Protein AF-A0A2R3IRQ6-F1 (afdb_monomer_lite)

Sequence (61 aa):
MLGLKFRRQKILGPYIVDFRCHERMLVIALDGGQHEDSPADRLRDAWLERRAARRNLLLVL

Foldseek 3Di:
DPPFDWDAQDDDPPDTFGIAGPVQLETEHADPVPPPVDPVVVVVVVVSCVRRVDYDDPDHD

InterPro domains:
  IPR007569 Domain of unknown function DUF559 [PF04480] (2-50)
  IPR011335 Restriction endonuclease type II-like [SSF52980] (2-49)
  IPR047216 Putative endonuclease DUF559, bacteria [PTHR38590] (2-50)

pLDDT: mean 76.35, std 15.56, range [38.12, 93.69]

Radius of gyration: 11.68 Å; chains: 1; bounding box: 28×24×28 Å

Structure (mmCIF, N/CA/C/O backbone):
data_AF-A0A2R3IRQ6-F1
#
_entry.id   AF-A0A2R3IRQ6-F1
#
loop_
_atom_site.group_PDB
_atom_site.id
_atom_site.type_symbol
_atom_site.label_atom_id
_atom_site.label_alt_id
_atom_site.label_comp_id
_atom_site.label_asym_id
_atom_site.label_entity_id
_atom_site.label_seq_id
_atom_site.pdbx_PDB_ins_code
_atom_site.Cartn_x
_atom_site.Cartn_y
_atom_site.Cartn_z
_atom_site.occupancy
_atom_site.B_iso_or_equiv
_atom_site.auth_seq_id
_atom_site.auth_comp_id
_atom_site.auth_asym_id
_atom_site.auth_atom_id
_atom_site.pdbx_PDB_model_num
ATOM 1 N N . MET A 1 1 ? -19.924 9.449 9.432 1.00 51.75 1 MET A N 1
ATOM 2 C CA . MET A 1 1 ? -18.446 9.330 9.412 1.00 51.75 1 MET A CA 1
ATOM 3 C C . MET A 1 1 ? -18.090 7.860 9.636 1.00 51.75 1 MET A C 1
ATOM 5 O O . MET A 1 1 ? -18.690 7.263 10.516 1.00 51.75 1 MET A O 1
ATOM 9 N N . LEU A 1 2 ? -17.203 7.249 8.838 1.00 73.44 2 LEU A N 1
ATOM 10 C CA . LEU A 1 2 ? -16.984 5.784 8.851 1.00 73.44 2 LEU A CA 1
ATOM 11 C C . LEU A 1 2 ? -16.168 5.247 10.052 1.00 73.44 2 LEU A C 1
ATOM 13 O O . LEU A 1 2 ? -16.081 4.035 10.211 1.00 73.44 2 LEU A O 1
ATOM 17 N N . GLY A 1 3 ? -15.569 6.110 10.886 1.00 84.50 3 GLY A N 1
ATOM 18 C CA . GLY A 1 3 ? -14.904 5.715 12.144 1.00 84.50 3 GLY A CA 1
ATOM 19 C C . GLY A 1 3 ? -13.641 4.850 12.006 1.00 84.50 3 GLY A C 1
ATOM 20 O O . GLY A 1 3 ? -13.176 4.296 12.997 1.00 84.50 3 GLY A O 1
ATOM 21 N N . LEU A 1 4 ? -13.081 4.717 10.800 1.00 86.50 4 LEU A N 1
ATOM 22 C CA . LEU A 1 4 ? -11.968 3.807 10.525 1.00 86.50 4 LEU A CA 1
ATOM 23 C C . LEU A 1 4 ? -10.622 4.370 10.989 1.00 86.50 4 LEU A C 1
ATOM 25 O O . LEU A 1 4 ? -10.263 5.508 10.678 1.00 86.50 4 LEU A O 1
ATOM 29 N N . LYS A 1 5 ? -9.832 3.532 11.667 1.00 89.88 5 LYS A N 1
ATOM 30 C CA . LYS A 1 5 ? -8.471 3.877 12.094 1.00 89.88 5 LYS A CA 1
ATOM 31 C C . LYS A 1 5 ? -7.462 3.569 10.994 1.00 89.88 5 LYS A C 1
ATOM 33 O O . LYS A 1 5 ? -7.258 2.407 10.635 1.00 89.88 5 LYS A O 1
ATOM 38 N N . PHE A 1 6 ? -6.776 4.606 10.520 1.00 91.25 6 PHE A N 1
ATOM 39 C CA . PHE A 1 6 ? -5.652 4.485 9.595 1.00 91.25 6 PHE A CA 1
ATOM 40 C C . PHE A 1 6 ? -4.325 4.757 10.302 1.00 91.25 6 PHE A C 1
ATOM 42 O O . PHE A 1 6 ? -4.198 5.672 11.116 1.00 91.25 6 PHE A O 1
ATOM 49 N N . ARG A 1 7 ? -3.317 3.947 9.980 1.00 92.38 7 ARG A N 1
ATOM 50 C CA . ARG A 1 7 ? -1.918 4.170 10.357 1.00 92.38 7 ARG A CA 1
ATOM 51 C C . ARG A 1 7 ? -1.150 4.642 9.135 1.00 92.38 7 ARG A C 1
ATOM 53 O O . ARG A 1 7 ? -1.301 4.035 8.081 1.00 92.38 7 ARG A O 1
ATOM 60 N N . ARG A 1 8 ? -0.346 5.692 9.296 1.00 93.69 8 ARG A N 1
ATOM 61 C CA . ARG A 1 8 ? 0.474 6.262 8.224 1.00 93.69 8 ARG A CA 1
ATOM 62 C C . ARG A 1 8 ? 1.794 5.508 8.049 1.00 93.69 8 ARG A C 1
ATOM 64 O O . ARG A 1 8 ? 2.305 4.994 9.043 1.00 93.69 8 ARG A O 1
ATOM 71 N N . GLN A 1 9 ? 2.323 5.476 6.824 1.00 91.38 9 GLN A N 1
ATOM 72 C CA . GLN A 1 9 ? 3.669 4.988 6.472 1.00 91.38 9 GLN A CA 1
ATOM 73 C C . GLN A 1 9 ? 4.008 3.635 7.111 1.00 91.38 9 GLN A C 1
ATOM 75 O O . GLN A 1 9 ? 5.026 3.452 7.780 1.00 91.38 9 GLN A O 1
ATOM 80 N N . LYS A 1 10 ? 3.099 2.669 6.970 1.00 91.62 10 LYS A N 1
ATOM 81 C CA . LYS A 1 10 ? 3.231 1.380 7.642 1.00 91.62 10 LYS A CA 1
ATOM 82 C C . LYS A 1 10 ? 4.072 0.424 6.800 1.00 91.62 10 LYS A C 1
ATOM 84 O O . LYS A 1 10 ? 3.739 0.154 5.654 1.00 91.62 10 LYS A O 1
ATOM 89 N N . ILE A 1 11 ? 5.099 -0.165 7.410 1.00 90.06 11 ILE A N 1
ATOM 90 C CA . ILE A 1 11 ? 5.836 -1.288 6.819 1.00 90.06 11 ILE A CA 1
ATOM 91 C C . ILE A 1 11 ? 4.908 -2.508 6.727 1.00 90.06 11 ILE A C 1
ATOM 93 O O . ILE A 1 11 ? 4.324 -2.936 7.732 1.00 90.06 11 ILE A O 1
ATOM 97 N N . LEU A 1 12 ? 4.792 -3.066 5.524 1.00 86.06 12 LEU A N 1
ATOM 98 C CA . LEU A 1 12 ? 4.077 -4.293 5.206 1.00 86.06 12 LEU A CA 1
ATOM 99 C C . LEU A 1 12 ? 4.981 -5.177 4.337 1.00 86.06 12 LEU A C 1
ATOM 101 O O . LEU A 1 12 ? 5.061 -5.010 3.124 1.00 86.06 12 LEU A O 1
ATOM 105 N N . GLY A 1 13 ? 5.667 -6.127 4.978 1.00 88.19 13 GLY A N 1
ATOM 106 C CA . GLY A 1 13 ? 6.687 -6.947 4.317 1.00 88.19 13 GLY A CA 1
ATOM 107 C C . GLY A 1 13 ? 7.790 -6.072 3.710 1.00 88.19 13 GLY A C 1
ATOM 108 O O . GLY A 1 13 ? 8.348 -5.266 4.451 1.00 88.19 13 GLY A O 1
ATOM 109 N N . PRO A 1 14 ? 8.106 -6.207 2.409 1.00 87.88 14 PRO A N 1
ATOM 110 C CA . PRO A 1 14 ? 9.176 -5.440 1.776 1.00 87.88 14 PRO A CA 1
ATOM 111 C C . PRO A 1 14 ? 8.764 -4.010 1.383 1.00 87.88 14 PRO A C 1
ATOM 113 O O . PRO A 1 14 ? 9.605 -3.265 0.891 1.00 87.88 14 PRO A O 1
ATOM 116 N N . TYR A 1 15 ? 7.501 -3.612 1.582 1.00 86.44 15 TYR A N 1
ATOM 117 C CA . TYR A 1 15 ? 6.986 -2.314 1.137 1.00 86.44 15 TYR A CA 1
ATOM 118 C C . TYR A 1 15 ? 6.543 -1.430 2.303 1.00 86.44 15 TYR A C 1
ATOM 120 O O . TYR A 1 15 ? 6.119 -1.914 3.355 1.00 86.44 15 TYR A O 1
ATOM 128 N N . ILE A 1 16 ? 6.594 -0.115 2.097 1.00 86.81 16 ILE A N 1
ATOM 129 C CA . ILE A 1 16 ? 5.991 0.883 2.983 1.00 86.81 16 ILE A CA 1
ATOM 130 C C . ILE A 1 16 ? 4.743 1.410 2.286 1.00 86.81 16 ILE A C 1
ATOM 132 O O . ILE A 1 16 ? 4.804 1.776 1.117 1.00 86.81 16 ILE A O 1
ATOM 136 N N . VAL A 1 17 ? 3.617 1.432 2.998 1.00 87.19 17 VAL A N 1
ATOM 137 C CA . VAL A 1 17 ? 2.344 1.940 2.471 1.00 87.19 17 VAL A CA 1
ATOM 138 C C . VAL A 1 17 ? 1.943 3.230 3.169 1.00 87.19 17 VAL A C 1
ATOM 140 O O . VAL A 1 17 ? 2.102 3.341 4.388 1.00 87.19 17 VAL A O 1
ATOM 143 N N . ASP A 1 18 ? 1.381 4.187 2.433 1.00 88.44 18 ASP A N 1
ATOM 144 C CA . ASP A 1 18 ? 1.045 5.506 2.978 1.00 88.44 18 ASP A CA 1
ATOM 145 C C . ASP A 1 18 ? -0.010 5.435 4.064 1.00 88.44 18 ASP A C 1
ATOM 147 O O . ASP A 1 18 ? 0.147 6.086 5.097 1.00 88.44 18 ASP A O 1
ATOM 151 N N . PHE A 1 19 ? -1.042 4.606 3.878 1.00 89.25 19 PHE A N 1
ATOM 152 C CA . PHE A 1 19 ? -2.057 4.365 4.894 1.00 89.25 19 PHE A CA 1
ATOM 153 C C . PHE A 1 19 ? -2.474 2.897 4.960 1.00 89.25 19 PHE A C 1
ATOM 155 O O . PHE A 1 19 ? -2.706 2.240 3.948 1.00 89.25 19 PHE A O 1
ATOM 162 N N . ARG A 1 20 ? -2.654 2.388 6.182 1.00 88.19 20 ARG A N 1
ATOM 163 C CA . ARG A 1 20 ? -3.198 1.050 6.443 1.00 88.19 20 ARG A CA 1
ATOM 164 C C . ARG A 1 20 ? -4.323 1.100 7.466 1.00 88.19 20 ARG A C 1
ATOM 166 O O . ARG A 1 20 ? -4.115 1.578 8.582 1.00 88.19 20 ARG A O 1
ATOM 173 N N . CYS A 1 21 ? -5.470 0.518 7.128 1.00 90.00 21 CYS A N 1
ATOM 174 C CA . CYS A 1 21 ? -6.541 0.221 8.075 1.00 90.00 21 CYS A CA 1
ATOM 175 C C . CYS A 1 21 ? -6.541 -1.277 8.381 1.00 90.00 21 CYS A C 1
ATOM 177 O O . CYS A 1 21 ? -6.863 -2.101 7.526 1.00 90.00 21 CYS A O 1
ATOM 179 N N . HIS A 1 22 ? -6.165 -1.642 9.609 1.00 86.19 22 HIS A N 1
ATOM 180 C CA . HIS A 1 22 ? -6.090 -3.051 9.995 1.00 86.19 22 HIS A CA 1
ATOM 181 C C . HIS A 1 22 ? -7.472 -3.705 10.068 1.00 86.19 22 HIS A C 1
ATOM 183 O O . HIS A 1 22 ? -7.633 -4.820 9.588 1.00 86.19 22 HIS A O 1
ATOM 189 N N . GLU A 1 23 ? -8.458 -2.980 10.601 1.00 87.50 23 GLU A N 1
ATOM 190 C CA . GLU A 1 23 ? -9.829 -3.456 10.840 1.00 87.50 23 GLU A CA 1
ATOM 191 C C . GLU A 1 23 ? -10.540 -3.896 9.554 1.00 87.50 23 GLU A C 1
ATOM 193 O O . GLU A 1 23 ? -11.397 -4.772 9.579 1.00 87.50 23 GLU A O 1
ATOM 198 N N . ARG A 1 24 ? -10.177 -3.294 8.417 1.00 85.38 24 ARG A N 1
ATOM 199 C CA . ARG A 1 24 ? -10.751 -3.601 7.099 1.00 85.38 24 ARG A CA 1
ATOM 200 C C . ARG A 1 24 ? -9.758 -4.255 6.145 1.00 85.38 24 ARG A C 1
ATOM 202 O O . ARG A 1 24 ? -10.105 -4.495 4.996 1.00 85.38 24 ARG A O 1
ATOM 209 N N . MET A 1 25 ? -8.535 -4.522 6.609 1.00 85.00 25 MET A N 1
ATOM 210 C CA . MET A 1 25 ? -7.429 -5.009 5.781 1.00 85.00 25 MET A CA 1
ATOM 211 C C . MET A 1 25 ? -7.226 -4.168 4.508 1.00 85.00 25 MET A C 1
ATOM 213 O O . MET A 1 25 ? -6.935 -4.709 3.445 1.00 85.00 25 MET A O 1
ATOM 217 N N . LEU A 1 26 ? -7.376 -2.845 4.641 1.00 85.62 26 LEU A N 1
ATOM 218 C CA . LEU A 1 26 ? -7.233 -1.882 3.551 1.00 85.62 26 LEU A CA 1
ATOM 219 C C . LEU A 1 26 ? -5.853 -1.238 3.578 1.00 85.62 26 LEU A C 1
ATOM 221 O O . LEU A 1 26 ? -5.307 -0.929 4.645 1.00 85.62 26 LEU A O 1
ATOM 225 N N . VAL A 1 27 ? -5.345 -0.975 2.384 1.00 84.75 27 VAL A N 1
ATOM 226 C CA . VAL A 1 27 ? -4.122 -0.224 2.130 1.00 84.75 27 VAL A CA 1
ATOM 227 C C . VAL A 1 27 ? -4.442 0.861 1.110 1.00 84.75 27 VAL A C 1
ATOM 229 O O . VAL A 1 27 ? -5.127 0.588 0.128 1.00 84.75 27 VAL A O 1
ATOM 232 N N . ILE A 1 28 ? -3.944 2.069 1.355 1.00 84.06 28 ILE A N 1
ATOM 233 C CA . ILE A 1 28 ? -3.959 3.178 0.402 1.00 84.06 28 ILE A CA 1
ATOM 234 C C . ILE A 1 28 ? -2.501 3.556 0.163 1.00 84.06 28 ILE A C 1
ATOM 236 O O . ILE A 1 28 ? -1.756 3.773 1.124 1.00 84.06 28 ILE A O 1
ATOM 240 N N . ALA A 1 29 ? -2.117 3.603 -1.107 1.00 79.25 29 ALA A N 1
ATOM 241 C CA . ALA A 1 29 ? -0.833 4.107 -1.566 1.00 79.25 29 ALA A CA 1
ATOM 242 C C . ALA A 1 29 ? -1.089 5.361 -2.405 1.00 79.25 29 ALA A C 1
ATOM 244 O O . ALA A 1 29 ? -2.032 5.385 -3.200 1.00 79.25 29 ALA A O 1
ATOM 245 N N . LEU A 1 30 ? -0.287 6.393 -2.182 1.00 80.56 30 LEU A N 1
ATOM 246 C CA . LEU A 1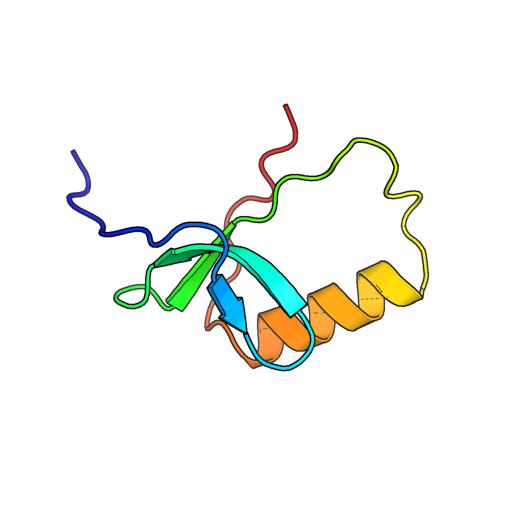 30 ? -0.266 7.605 -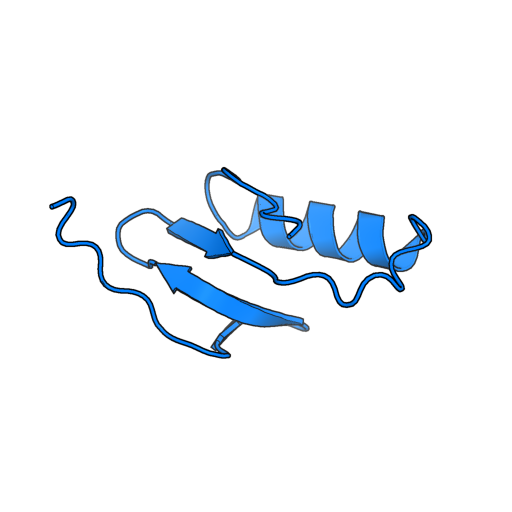2.980 1.00 80.56 30 LEU A CA 1
ATOM 247 C C . LEU A 1 30 ? 0.782 7.416 -4.068 1.00 80.56 30 LEU A C 1
ATOM 249 O O . LEU A 1 30 ? 1.938 7.109 -3.783 1.00 80.56 30 LEU A O 1
ATOM 253 N N . ASP A 1 31 ? 0.365 7.584 -5.313 1.00 72.56 31 ASP A N 1
ATOM 254 C CA . ASP A 1 31 ? 1.273 7.504 -6.443 1.00 72.56 31 ASP A CA 1
ATOM 255 C C . ASP A 1 31 ? 1.835 8.889 -6.758 1.00 72.56 31 ASP A C 1
ATOM 257 O O . ASP A 1 31 ? 1.086 9.857 -6.878 1.00 72.56 31 ASP A O 1
ATOM 261 N N . GLY A 1 32 ? 3.155 8.998 -6.883 1.00 64.38 32 GLY A N 1
ATOM 262 C CA . GLY A 1 32 ? 3.850 10.262 -7.145 1.00 64.38 32 GLY A CA 1
ATOM 263 C C . GLY A 1 32 ? 3.807 10.709 -8.608 1.00 64.38 32 GLY A C 1
ATOM 264 O O . GLY A 1 32 ? 4.663 11.486 -9.017 1.00 64.38 32 GLY A O 1
ATOM 265 N N . GLY A 1 33 ? 2.889 10.174 -9.419 1.00 58.69 33 GLY A N 1
ATOM 266 C CA . GLY A 1 33 ? 2.795 10.458 -10.856 1.00 58.69 33 GLY A CA 1
ATOM 267 C C . GLY A 1 33 ? 3.938 9.878 -11.699 1.00 58.69 33 GLY A C 1
ATOM 268 O O . GLY A 1 33 ? 3.981 10.116 -12.900 1.00 58.69 33 GLY A O 1
ATOM 269 N N . GLN A 1 34 ? 4.851 9.112 -11.090 1.00 58.09 34 GLN A N 1
ATOM 270 C CA . GLN A 1 34 ? 5.967 8.435 -11.766 1.00 58.09 34 GLN A CA 1
ATOM 271 C C . GLN A 1 34 ? 5.745 6.924 -11.935 1.00 58.09 34 GLN A C 1
ATOM 273 O O . GLN A 1 34 ? 6.659 6.216 -12.352 1.00 58.09 34 GLN A O 1
ATOM 278 N N . HIS A 1 35 ? 4.556 6.400 -11.617 1.00 62.16 35 HIS A N 1
ATOM 279 C CA . HIS A 1 35 ? 4.192 5.043 -12.021 1.00 62.16 35 HIS A CA 1
ATOM 280 C C . HIS A 1 35 ? 3.923 4.976 -13.514 1.00 62.16 35 HIS A C 1
ATOM 282 O O . HIS A 1 35 ? 2.804 5.157 -13.987 1.00 62.16 35 HIS A O 1
ATOM 288 N N . GLU A 1 36 ? 4.962 4.630 -14.255 1.00 61.53 36 GLU A N 1
ATOM 289 C CA . GLU A 1 36 ? 4.876 4.275 -15.669 1.00 61.53 36 GLU A CA 1
ATOM 290 C C . GLU A 1 36 ? 4.420 2.813 -15.867 1.00 61.53 36 GLU A C 1
ATOM 292 O O . GLU A 1 36 ? 4.855 2.151 -16.806 1.00 61.53 36 GLU A O 1
ATOM 297 N N . ASP A 1 37 ? 3.579 2.278 -14.965 1.00 69.12 37 ASP A N 1
ATOM 298 C CA . ASP A 1 37 ? 3.133 0.871 -14.950 1.00 69.12 37 ASP A CA 1
ATOM 299 C C . ASP A 1 37 ? 4.311 -0.101 -15.163 1.00 69.12 37 ASP A C 1
ATOM 301 O O . ASP A 1 37 ? 4.333 -0.967 -16.053 1.00 69.12 37 ASP A O 1
ATOM 305 N N . SER A 1 38 ? 5.363 0.082 -14.362 1.00 80.00 38 SER A N 1
ATOM 306 C CA . SER A 1 38 ? 6.553 -0.744 -14.490 1.00 80.00 38 SER A CA 1
ATOM 307 C C . SER A 1 38 ? 6.252 -2.184 -14.040 1.00 80.00 38 SER A C 1
ATOM 309 O O . SER A 1 38 ? 5.376 -2.429 -13.201 1.00 80.00 38 SER A O 1
ATOM 311 N N . PRO A 1 39 ? 7.002 -3.191 -14.526 1.00 83.50 39 PRO A N 1
ATOM 312 C CA . PRO A 1 39 ? 6.879 -4.555 -14.014 1.00 83.50 39 PRO A CA 1
ATOM 313 C C . PRO A 1 39 ? 7.052 -4.651 -12.489 1.00 83.50 39 PRO A C 1
ATOM 315 O O . PRO A 1 39 ? 6.431 -5.506 -11.857 1.00 83.50 39 PRO A O 1
ATOM 318 N N . ALA A 1 40 ? 7.866 -3.775 -11.891 1.00 81.38 40 ALA A N 1
ATOM 319 C CA . ALA A 1 40 ? 8.074 -3.726 -10.447 1.00 81.38 40 ALA A CA 1
ATOM 320 C C . ALA A 1 40 ? 6.810 -3.271 -9.700 1.00 81.38 40 ALA A C 1
ATOM 322 O O . ALA A 1 40 ? 6.473 -3.851 -8.664 1.00 81.38 40 ALA A O 1
ATOM 323 N N . ASP A 1 41 ? 6.077 -2.308 -10.255 1.00 79.81 41 ASP A N 1
ATOM 324 C CA . ASP A 1 41 ? 4.836 -1.795 -9.673 1.00 79.81 41 ASP A CA 1
ATOM 325 C C . ASP A 1 41 ? 3.744 -2.859 -9.694 1.00 79.81 41 ASP A C 1
ATOM 327 O O . ASP A 1 41 ? 3.106 -3.117 -8.673 1.00 79.81 41 ASP A O 1
ATOM 331 N N . ARG A 1 42 ? 3.617 -3.591 -10.809 1.00 81.81 42 ARG A N 1
ATOM 332 C CA . ARG A 1 42 ? 2.701 -4.739 -10.906 1.00 81.81 42 ARG A CA 1
ATOM 333 C C . ARG A 1 42 ? 3.033 -5.841 -9.901 1.00 81.81 42 ARG A C 1
ATOM 335 O O . ARG A 1 42 ? 2.129 -6.412 -9.289 1.00 81.81 42 ARG A O 1
ATOM 342 N N . LEU A 1 43 ? 4.318 -6.145 -9.702 1.00 85.62 43 LEU A N 1
ATOM 343 C CA . LEU A 1 43 ? 4.7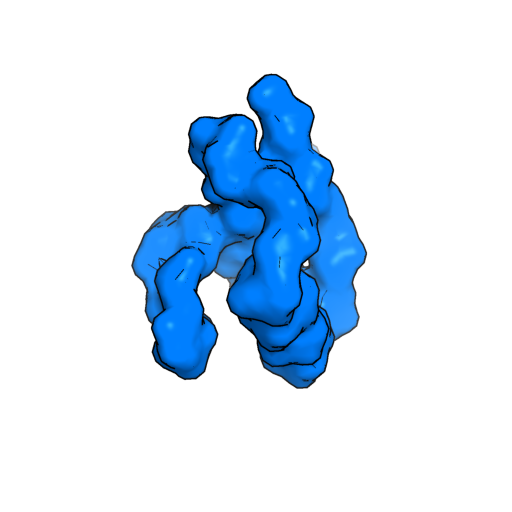52 -7.142 -8.715 1.00 85.62 43 LEU A CA 1
ATOM 344 C C . LEU A 1 43 ? 4.445 -6.699 -7.284 1.00 85.62 43 LEU A C 1
ATOM 346 O O . LEU A 1 43 ? 3.946 -7.502 -6.489 1.00 85.62 43 LEU A O 1
ATOM 350 N N . ARG A 1 44 ? 4.714 -5.431 -6.964 1.00 83.81 44 ARG A N 1
ATOM 351 C CA . ARG A 1 44 ? 4.367 -4.833 -5.673 1.00 83.81 44 ARG A CA 1
ATOM 352 C C . ARG A 1 44 ? 2.867 -4.908 -5.433 1.00 83.81 44 ARG A C 1
ATOM 354 O O . ARG A 1 44 ? 2.443 -5.359 -4.371 1.00 83.81 44 ARG A O 1
ATOM 361 N N . ASP A 1 45 ? 2.075 -4.511 -6.414 1.00 81.44 45 ASP A N 1
ATOM 362 C CA . ASP A 1 45 ? 0.622 -4.478 -6.324 1.00 81.44 45 ASP A CA 1
ATOM 363 C C . ASP A 1 45 ? 0.047 -5.884 -6.105 1.00 81.44 45 ASP A C 1
ATOM 365 O O . ASP A 1 45 ? -0.677 -6.110 -5.133 1.00 81.44 45 ASP A O 1
ATOM 369 N N . ALA A 1 46 ? 0.485 -6.871 -6.892 1.00 84.69 46 ALA A N 1
ATOM 370 C CA . ALA A 1 46 ? 0.095 -8.271 -6.717 1.00 84.69 46 ALA A CA 1
ATOM 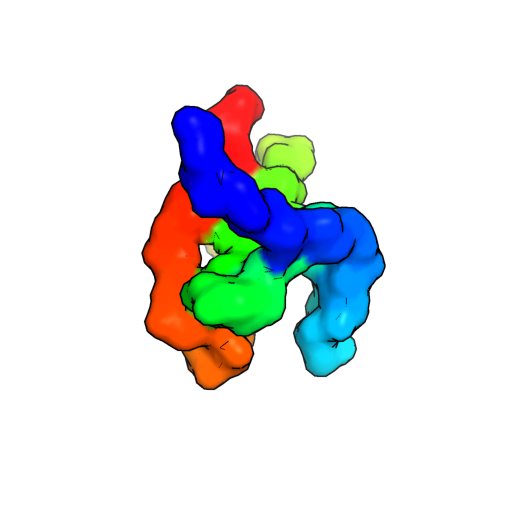371 C C . ALA A 1 46 ? 0.556 -8.867 -5.370 1.00 84.69 46 ALA A C 1
ATOM 373 O O . ALA A 1 46 ? -0.053 -9.804 -4.839 1.00 84.69 46 ALA A O 1
ATOM 374 N N . TRP A 1 47 ? 1.666 -8.386 -4.805 1.00 85.81 47 TRP A N 1
ATOM 375 C CA . TRP A 1 47 ? 2.107 -8.783 -3.467 1.00 85.81 47 TRP A CA 1
ATOM 376 C C . TRP A 1 47 ? 1.217 -8.167 -2.379 1.00 85.81 47 TRP A C 1
ATOM 378 O O . TRP A 1 47 ? 0.787 -8.874 -1.462 1.00 85.81 47 TRP A O 1
ATOM 388 N N . LEU A 1 48 ? 0.895 -6.875 -2.496 1.00 83.31 48 LEU A N 1
ATOM 389 C CA . LEU A 1 48 ? 0.044 -6.154 -1.548 1.00 83.31 48 LEU A CA 1
ATOM 390 C C . LEU A 1 48 ? -1.382 -6.714 -1.535 1.00 83.31 48 LEU A C 1
ATOM 392 O O . LEU A 1 48 ? -1.929 -6.922 -0.455 1.00 83.31 48 LEU A O 1
ATOM 396 N N . GLU A 1 49 ? -1.948 -7.045 -2.694 1.00 82.62 49 GLU A N 1
ATOM 397 C CA . GLU A 1 49 ? -3.284 -7.648 -2.819 1.00 82.62 49 GLU A CA 1
ATOM 398 C C . GLU A 1 49 ? -3.386 -9.014 -2.136 1.00 82.62 49 GLU A C 1
ATOM 400 O O . GLU A 1 49 ? -4.378 -9.316 -1.474 1.00 82.62 49 GLU A O 1
ATOM 405 N N . ARG A 1 50 ? -2.329 -9.831 -2.201 1.00 82.25 50 ARG A N 1
ATOM 406 C CA . ARG A 1 50 ? -2.285 -11.117 -1.485 1.00 82.25 50 ARG A CA 1
ATOM 407 C C . ARG A 1 50 ? -2.191 -10.955 0.035 1.00 82.25 50 ARG A C 1
ATOM 409 O O . ARG A 1 50 ? -2.527 -11.881 0.772 1.00 82.25 50 ARG A O 1
ATOM 416 N N . ARG A 1 51 ? -1.714 -9.806 0.526 1.00 77.81 51 ARG A N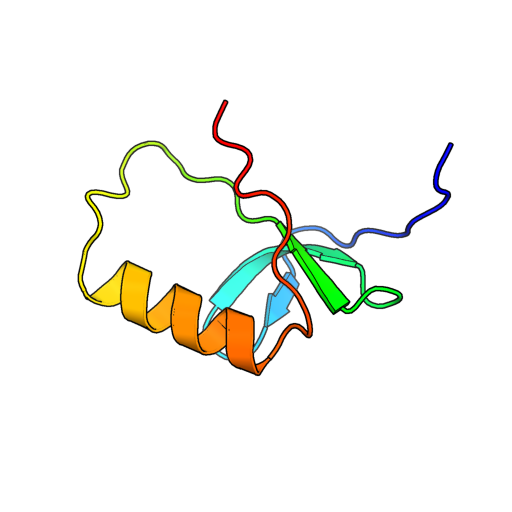 1
ATOM 417 C CA . ARG A 1 51 ? -1.467 -9.547 1.958 1.00 77.81 51 ARG A CA 1
ATOM 418 C C . ARG A 1 51 ? -2.530 -8.651 2.609 1.00 77.81 51 ARG A C 1
ATOM 420 O O . ARG A 1 51 ? -2.677 -8.685 3.834 1.00 77.81 51 ARG A O 1
ATOM 427 N N . ALA A 1 52 ? -3.262 -7.866 1.821 1.00 67.50 52 ALA A N 1
ATOM 428 C CA . ALA A 1 52 ? -4.330 -6.962 2.237 1.00 67.50 52 ALA A CA 1
ATOM 429 C C . ALA A 1 52 ? -5.650 -7.390 1.569 1.00 67.50 52 ALA A C 1
ATOM 431 O O . ALA A 1 52 ? -5.786 -7.345 0.356 1.00 67.50 52 ALA A O 1
ATOM 432 N N . ALA A 1 53 ? -6.629 -7.833 2.364 1.00 56.06 53 ALA A N 1
ATOM 433 C CA . ALA A 1 53 ? -7.787 -8.619 1.917 1.00 56.06 53 ALA A CA 1
ATOM 434 C C . ALA A 1 53 ? -8.843 -7.892 1.052 1.00 56.06 53 ALA A C 1
ATOM 436 O O . ALA A 1 53 ? -9.940 -8.424 0.880 1.00 56.06 53 ALA A O 1
ATOM 437 N N . ARG A 1 54 ? -8.563 -6.696 0.527 1.00 55.12 54 ARG A N 1
ATOM 438 C CA . ARG A 1 54 ? -9.279 -6.060 -0.593 1.00 55.12 54 ARG A CA 1
ATOM 439 C C . ARG A 1 54 ? -8.626 -4.715 -0.897 1.00 55.12 54 ARG A C 1
ATOM 441 O O . ARG A 1 54 ? -8.444 -3.898 0.002 1.00 55.12 54 ARG A O 1
ATOM 448 N N . ARG A 1 55 ? -8.320 -4.457 -2.165 1.00 50.78 55 ARG A N 1
ATOM 449 C CA . ARG A 1 55 ? -7.977 -3.119 -2.649 1.00 50.78 55 ARG A CA 1
ATOM 450 C C . ARG A 1 55 ? -9.286 -2.381 -2.918 1.00 50.78 55 ARG A C 1
ATOM 452 O O . ARG A 1 55 ? -10.129 -2.890 -3.646 1.00 50.78 55 ARG A O 1
ATOM 459 N N . ASN A 1 56 ? -9.482 -1.209 -2.325 1.00 44.66 56 ASN A N 1
ATOM 460 C CA . ASN A 1 56 ? -10.420 -0.240 -2.878 1.00 44.66 56 ASN A CA 1
ATOM 461 C C . ASN A 1 56 ? -9.789 1.148 -2.777 1.00 44.66 56 ASN A C 1
ATOM 463 O O . ASN A 1 56 ? -9.433 1.584 -1.684 1.00 44.66 56 ASN A O 1
ATOM 467 N N . LEU A 1 57 ? -9.687 1.781 -3.945 1.00 47.03 57 LEU A N 1
ATOM 468 C CA . LEU A 1 57 ? -9.120 3.092 -4.262 1.00 47.03 57 LEU A CA 1
ATOM 469 C C . LEU A 1 57 ? -7.592 3.227 -4.181 1.00 47.03 57 LEU A C 1
ATOM 471 O O . LEU A 1 57 ? -7.006 3.611 -3.172 1.00 47.03 57 LEU A O 1
ATOM 475 N N . LEU A 1 58 ? -6.983 3.022 -5.350 1.00 45.25 58 LEU A N 1
ATOM 476 C CA . LEU A 1 58 ? -5.960 3.925 -5.867 1.00 45.25 58 LEU A CA 1
ATOM 477 C C . LEU A 1 58 ? -6.620 5.315 -5.992 1.00 45.25 58 LEU A C 1
ATOM 479 O O . LEU A 1 58 ? -7.449 5.517 -6.876 1.00 45.25 58 LEU A O 1
ATOM 483 N N . LEU A 1 59 ? -6.358 6.232 -5.058 1.00 39.12 59 LEU A N 1
ATOM 484 C CA . LEU A 1 59 ? -6.729 7.636 -5.237 1.00 39.12 59 L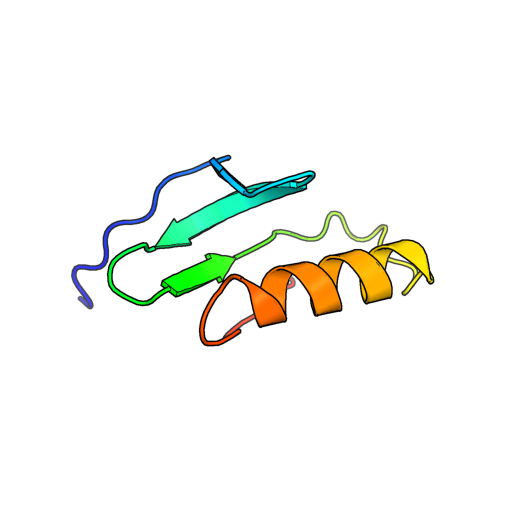EU A CA 1
ATOM 485 C C . LEU A 1 59 ? -5.528 8.315 -5.899 1.00 39.12 59 LEU A C 1
ATOM 487 O O . LEU A 1 59 ? -4.574 8.686 -5.221 1.00 39.12 59 LEU A O 1
ATOM 491 N N . VAL A 1 60 ? -5.574 8.408 -7.225 1.00 38.12 60 VAL A N 1
ATOM 492 C CA . VAL A 1 60 ? -4.804 9.406 -7.971 1.00 38.12 60 VAL A CA 1
ATOM 493 C C . VAL A 1 60 ? -5.533 10.730 -7.736 1.00 38.12 60 VAL A C 1
ATOM 495 O O . VAL A 1 60 ? -6.734 10.807 -8.004 1.00 38.12 60 VAL A O 1
ATOM 498 N N . LEU A 1 61 ? -4.857 11.724 -7.163 1.00 40.41 61 LEU A N 1
ATOM 499 C CA . LEU A 1 61 ? -5.251 13.122 -7.353 1.00 40.41 61 LEU A CA 1
ATOM 500 C C . LEU A 1 61 ? -4.468 13.663 -8.543 1.00 40.41 61 LEU A C 1
ATOM 502 O O . LEU A 1 61 ? -3.258 13.352 -8.605 1.00 40.41 61 LEU A O 1
#

Organism: NCBI:txid2994495

Secondary structure (DSSP, 8-state):
------EEEEEETTEEEEEEETTTTEEE----S-----HHHHHHHHHHHHHSS--------